Protein AF-A0AAD1RPD0-F1 (afdb_monomer)

Organism: Pelobates cultripes (NCBI:txid61616)

Structure (mmCIF, N/CA/C/O backbone):
data_AF-A0AAD1RPD0-F1
#
_entry.id   AF-A0AAD1RPD0-F1
#
loop_
_atom_site.group_PDB
_atom_site.id
_atom_site.type_symbol
_atom_site.label_atom_id
_atom_site.label_alt_id
_atom_site.label_comp_id
_atom_site.label_asym_id
_atom_site.label_entity_id
_atom_site.label_seq_id
_atom_site.pdbx_PDB_ins_code
_atom_site.Cartn_x
_atom_site.Cartn_y
_atom_site.Cartn_z
_atom_site.occupancy
_atom_site.B_iso_or_equiv
_atom_site.auth_seq_id
_atom_site.auth_comp_id
_atom_site.auth_asym_id
_atom_site.auth_atom_id
_atom_site.pdbx_PDB_model_num
ATOM 1 N N . MET A 1 1 ? 47.977 10.431 6.969 1.00 40.62 1 MET A N 1
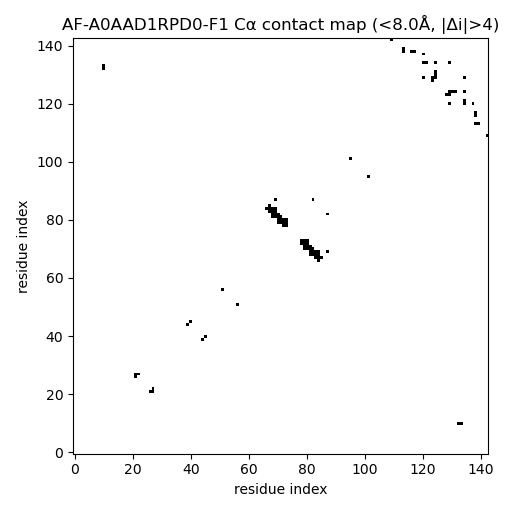ATOM 2 C CA . MET A 1 1 ? 47.494 11.052 5.718 1.00 40.62 1 MET A CA 1
ATOM 3 C C . MET A 1 1 ? 45.985 11.196 5.867 1.00 40.62 1 MET A C 1
ATOM 5 O O . MET A 1 1 ? 45.335 10.183 6.067 1.00 40.62 1 MET A O 1
ATOM 9 N N . LYS A 1 2 ? 45.452 12.419 5.983 1.00 37.94 2 LYS A N 1
ATOM 10 C CA . LYS A 1 2 ? 44.014 12.645 6.228 1.00 37.94 2 LYS A CA 1
ATOM 11 C C . LYS A 1 2 ? 43.266 12.516 4.901 1.00 37.94 2 LYS A C 1
ATOM 13 O O . LYS A 1 2 ? 43.645 13.190 3.947 1.00 37.94 2 LYS A O 1
ATOM 18 N N . GLU A 1 3 ? 42.246 11.665 4.847 1.00 37.06 3 GLU A N 1
ATOM 19 C CA . GLU A 1 3 ? 41.355 11.581 3.689 1.00 37.06 3 GLU A CA 1
ATOM 20 C C . GLU A 1 3 ? 40.609 12.907 3.470 1.00 37.06 3 GLU A C 1
ATOM 22 O O . GLU A 1 3 ? 40.166 13.531 4.443 1.00 37.06 3 GLU A O 1
ATOM 27 N N . PRO A 1 4 ? 40.439 13.361 2.218 1.00 45.31 4 PRO A N 1
ATOM 28 C CA . PRO A 1 4 ? 39.612 14.515 1.929 1.00 45.31 4 PRO A CA 1
ATOM 29 C C . PRO A 1 4 ? 38.137 14.092 1.922 1.00 45.31 4 PRO A C 1
ATOM 31 O O . PRO A 1 4 ? 37.659 13.450 0.993 1.00 45.31 4 PRO A O 1
ATOM 34 N N . THR A 1 5 ? 37.391 14.493 2.951 1.00 43.00 5 THR A N 1
ATOM 35 C CA . THR A 1 5 ? 35.925 14.392 2.990 1.00 43.00 5 THR A CA 1
ATOM 36 C C . THR A 1 5 ? 35.309 15.155 1.815 1.00 43.00 5 THR A C 1
ATOM 38 O O . THR A 1 5 ? 35.276 16.391 1.814 1.00 43.00 5 THR A O 1
ATOM 41 N N . SER A 1 6 ? 34.810 14.427 0.817 1.00 45.50 6 SER A N 1
ATOM 42 C CA . SER A 1 6 ? 34.033 14.979 -0.289 1.00 45.50 6 SER A CA 1
ATOM 43 C C . SER A 1 6 ? 32.682 15.473 0.243 1.00 45.50 6 SER A C 1
ATOM 45 O O . SER A 1 6 ? 31.891 14.743 0.839 1.00 45.50 6 SER A O 1
ATOM 47 N N . LYS A 1 7 ? 32.420 16.775 0.095 1.00 49.81 7 LYS A N 1
ATOM 48 C CA . LYS A 1 7 ? 31.145 17.376 0.504 1.00 49.81 7 LYS A CA 1
ATOM 49 C C . LYS A 1 7 ? 30.020 16.794 -0.355 1.00 49.81 7 LYS A C 1
ATOM 51 O O . LYS A 1 7 ? 30.005 16.993 -1.564 1.00 49.81 7 LYS A O 1
ATOM 56 N N . LEU A 1 8 ? 29.052 16.138 0.283 1.00 45.56 8 LEU A N 1
ATOM 57 C CA . LEU A 1 8 ? 27.799 15.677 -0.320 1.00 45.56 8 LEU A CA 1
ATOM 58 C C . LEU A 1 8 ? 27.054 16.852 -0.991 1.00 45.56 8 LEU A C 1
ATOM 60 O O . LEU A 1 8 ? 26.436 17.679 -0.320 1.00 45.56 8 LEU A O 1
ATOM 64 N N . ILE A 1 9 ? 27.106 16.947 -2.323 1.00 54.91 9 ILE A N 1
ATOM 65 C CA . ILE A 1 9 ? 26.321 17.925 -3.097 1.00 54.91 9 ILE A CA 1
ATOM 66 C C . ILE A 1 9 ? 24.931 17.329 -3.358 1.00 54.91 9 ILE A C 1
ATOM 68 O O . ILE A 1 9 ? 24.803 16.393 -4.134 1.00 54.91 9 ILE A O 1
ATOM 72 N N . SER A 1 10 ? 23.899 17.803 -2.661 1.00 60.53 10 SER A N 1
ATOM 73 C CA . SER A 1 10 ? 22.498 17.405 -2.899 1.00 60.53 10 SER A CA 1
ATOM 74 C C . SER A 1 10 ? 22.072 17.683 -4.356 1.00 60.53 10 SER A C 1
ATOM 76 O O . SER A 1 10 ? 22.433 18.751 -4.855 1.00 60.53 10 SER A O 1
ATOM 78 N N . PRO A 1 11 ? 21.291 16.796 -5.013 1.00 56.19 11 PRO A N 1
ATOM 79 C CA . PRO A 1 11 ? 20.731 17.039 -6.352 1.00 56.19 11 PRO A CA 1
ATOM 80 C C . PRO A 1 11 ? 19.626 18.111 -6.349 1.00 56.19 11 PRO A C 1
ATOM 82 O O . PRO A 1 11 ? 19.224 18.612 -7.393 1.00 56.19 11 PRO A O 1
ATOM 85 N N . PHE A 1 12 ? 19.142 18.502 -5.169 1.00 62.72 12 PHE A N 1
ATOM 86 C CA . PHE A 1 12 ? 18.146 19.555 -5.020 1.00 62.72 12 PHE A CA 1
ATOM 87 C C . PHE A 1 12 ? 18.803 20.923 -4.847 1.00 62.72 12 PHE A C 1
ATOM 89 O O . PHE A 1 12 ? 19.809 21.062 -4.142 1.00 62.72 12 PHE A O 1
ATOM 96 N N . TYR A 1 13 ? 18.170 21.955 -5.417 1.00 60.47 13 TYR A N 1
ATOM 97 C CA . TYR A 1 13 ? 18.554 23.348 -5.203 1.00 60.47 13 TYR A CA 1
ATOM 98 C C . TYR A 1 13 ? 18.723 23.604 -3.700 1.00 60.47 13 TYR A C 1
ATOM 100 O O . TYR A 1 13 ? 17.809 23.344 -2.909 1.00 60.47 13 TYR A O 1
ATOM 108 N N . LYS A 1 14 ? 19.898 24.094 -3.279 1.00 63.38 14 LYS A N 1
ATOM 109 C CA . LYS A 1 14 ? 20.116 24.452 -1.873 1.00 63.38 14 LYS A CA 1
ATOM 110 C C . LYS A 1 14 ? 19.073 25.500 -1.512 1.00 63.38 14 LYS A C 1
ATOM 112 O O . LYS A 1 14 ? 19.127 26.613 -2.037 1.00 63.38 14 LYS A O 1
ATOM 117 N N . LYS A 1 15 ? 18.132 25.147 -0.624 1.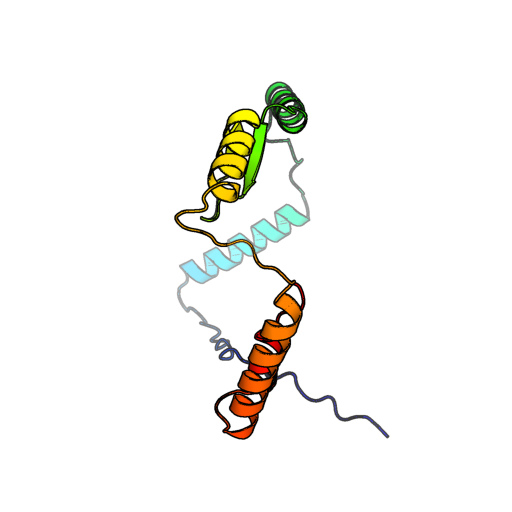00 59.69 15 LYS A N 1
ATOM 118 C CA . LYS A 1 15 ? 17.199 26.114 -0.038 1.00 59.69 15 LYS A CA 1
ATOM 119 C C . LYS A 1 15 ? 18.030 27.308 0.407 1.00 59.69 15 LYS A C 1
ATOM 121 O O . LYS A 1 15 ? 18.948 27.152 1.217 1.00 59.69 15 LYS A O 1
ATOM 126 N N . GLN A 1 16 ? 17.752 28.477 -0.161 1.00 60.75 16 GLN A N 1
ATOM 127 C CA . GLN A 1 16 ? 18.393 29.688 0.312 1.00 60.75 16 GLN A CA 1
ATOM 128 C C . GLN A 1 16 ? 18.034 29.815 1.789 1.00 60.75 16 GLN A C 1
ATOM 130 O O . GLN A 1 16 ? 16.860 29.944 2.133 1.00 60.75 16 GLN A O 1
ATOM 135 N N . LYS A 1 17 ? 19.039 29.763 2.669 1.00 57.12 17 LYS A N 1
ATOM 136 C CA . LYS A 1 17 ? 18.899 30.200 4.059 1.00 57.12 17 LYS A CA 1
ATOM 137 C C . LYS A 1 17 ? 18.785 31.721 4.042 1.00 57.12 17 LYS A C 1
ATOM 139 O O . LYS A 1 17 ? 19.683 32.425 4.490 1.00 57.12 17 LYS A O 1
ATOM 144 N N . LYS A 1 18 ? 17.718 32.241 3.441 1.00 53.72 18 LYS A N 1
ATOM 145 C CA . LYS A 1 18 ? 17.337 33.623 3.658 1.00 53.72 18 LYS A CA 1
ATOM 146 C C . LYS A 1 18 ? 16.827 33.622 5.088 1.00 53.72 18 LYS A C 1
ATOM 148 O O . LYS A 1 1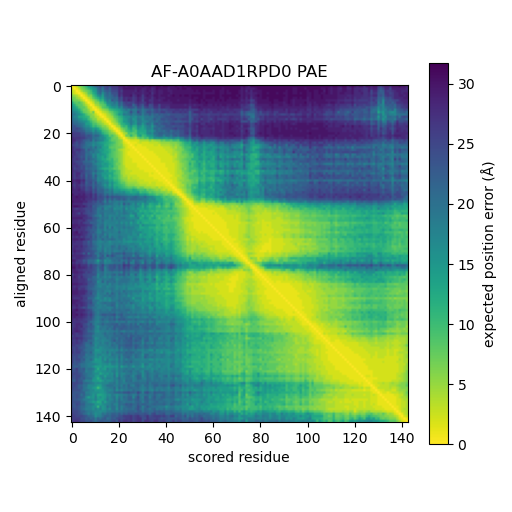8 ? 15.711 33.187 5.351 1.00 53.72 18 LYS A O 1
ATOM 153 N N . ASP A 1 19 ? 17.699 34.005 6.014 1.00 55.00 19 ASP A N 1
ATOM 154 C CA . ASP A 1 19 ? 17.262 34.499 7.308 1.00 55.00 19 ASP A CA 1
ATOM 155 C C . ASP A 1 19 ? 16.442 35.744 6.974 1.00 55.00 19 ASP A C 1
ATOM 157 O O . ASP A 1 19 ? 16.977 36.836 6.767 1.00 55.00 19 ASP A O 1
ATOM 161 N N . VAL A 1 20 ? 15.144 35.546 6.729 1.00 58.41 20 VAL A N 1
ATOM 162 C CA . VAL A 1 20 ? 14.211 36.650 6.590 1.00 58.41 20 VAL A CA 1
ATOM 163 C C . VAL A 1 20 ? 14.131 37.205 7.998 1.00 58.41 20 VAL A C 1
ATOM 165 O O . VAL A 1 20 ? 13.269 36.820 8.781 1.00 58.41 20 VAL A O 1
ATOM 168 N N . ARG A 1 21 ? 15.084 38.075 8.346 1.00 58.88 21 ARG A N 1
ATOM 169 C CA . ARG A 1 21 ? 14.998 38.939 9.515 1.00 58.88 21 ARG A CA 1
ATOM 170 C C . ARG A 1 21 ? 13.804 39.845 9.271 1.00 58.88 21 ARG A C 1
ATOM 172 O O . ARG A 1 21 ? 13.918 40.952 8.754 1.00 58.88 21 ARG A O 1
ATOM 179 N N . THR A 1 22 ? 12.623 39.318 9.554 1.00 60.38 22 THR A N 1
ATOM 180 C CA . THR A 1 22 ? 11.374 40.045 9.478 1.00 60.38 22 THR A CA 1
ATOM 181 C C . THR A 1 22 ? 11.433 41.099 10.570 1.00 60.38 22 THR A C 1
ATOM 183 O O . THR A 1 22 ? 11.301 40.788 11.752 1.00 60.38 22 THR A O 1
ATOM 186 N N . ASN A 1 23 ? 11.613 42.363 10.181 1.00 69.38 23 ASN A N 1
ATOM 187 C CA . ASN A 1 23 ? 11.458 43.510 11.082 1.00 69.38 23 ASN A CA 1
ATOM 188 C C . ASN A 1 23 ? 10.014 43.678 11.590 1.00 69.38 23 ASN A C 1
ATOM 190 O O . ASN A 1 23 ? 9.743 44.568 12.393 1.00 69.38 23 ASN A O 1
ATOM 194 N N . ASN A 1 24 ? 9.093 42.823 11.139 1.00 83.81 24 ASN A N 1
ATOM 195 C CA . ASN A 1 24 ? 7.720 42.782 11.594 1.00 83.81 24 ASN A CA 1
ATOM 196 C C . ASN A 1 24 ? 7.663 42.358 13.073 1.00 83.81 24 ASN A C 1
ATOM 198 O O . ASN A 1 24 ? 8.062 41.249 13.439 1.00 83.81 24 ASN A O 1
ATOM 202 N N . ALA A 1 25 ? 7.172 43.267 13.916 1.00 88.44 25 ALA A N 1
ATOM 203 C CA . ALA A 1 25 ? 7.049 43.052 15.352 1.00 88.44 25 ALA A CA 1
ATOM 204 C C . ALA A 1 25 ? 6.178 41.831 15.678 1.00 88.44 25 ALA A C 1
ATOM 206 O O . ALA A 1 25 ? 6.591 41.006 16.486 1.00 88.44 25 ALA A O 1
ATOM 207 N N . SER A 1 26 ? 5.051 41.657 14.984 1.00 88.81 26 SER A N 1
ATOM 208 C CA . SER A 1 26 ? 4.123 40.542 15.192 1.00 88.81 26 SER A CA 1
ATOM 209 C C . SER A 1 26 ? 4.777 39.184 14.929 1.00 88.81 26 SER A C 1
ATOM 211 O O . SER A 1 26 ? 4.567 38.248 15.695 1.00 88.81 26 SER A O 1
ATOM 213 N N . ILE A 1 27 ? 5.628 39.077 13.901 1.00 85.12 27 ILE A N 1
ATOM 214 C CA . ILE A 1 27 ? 6.356 37.831 13.600 1.00 85.12 27 ILE A CA 1
ATOM 215 C C . ILE A 1 27 ? 7.376 37.515 14.700 1.00 85.12 27 ILE A C 1
ATOM 217 O O . ILE A 1 27 ? 7.492 36.365 15.120 1.00 85.12 27 ILE A O 1
ATOM 221 N N . ARG A 1 28 ? 8.095 38.524 15.210 1.00 86.56 28 ARG A N 1
ATOM 222 C CA . ARG A 1 28 ? 9.038 38.328 16.325 1.00 86.56 28 ARG A CA 1
ATOM 223 C C . ARG A 1 28 ? 8.325 37.880 17.593 1.00 86.56 28 ARG A C 1
ATOM 225 O O . ARG A 1 28 ? 8.781 36.925 18.214 1.00 86.56 28 ARG A O 1
ATOM 232 N N . THR A 1 29 ? 7.214 38.532 17.933 1.00 93.00 29 THR A N 1
ATOM 233 C CA . THR A 1 29 ? 6.389 38.158 19.083 1.00 93.00 29 THR A CA 1
ATOM 234 C C . THR A 1 29 ? 5.893 36.726 18.938 1.00 93.00 29 THR A C 1
ATOM 236 O O . THR A 1 29 ? 6.131 35.930 19.834 1.00 93.00 29 THR A O 1
ATOM 239 N N . PHE A 1 30 ? 5.325 36.350 17.787 1.00 93.62 30 PHE A N 1
ATOM 24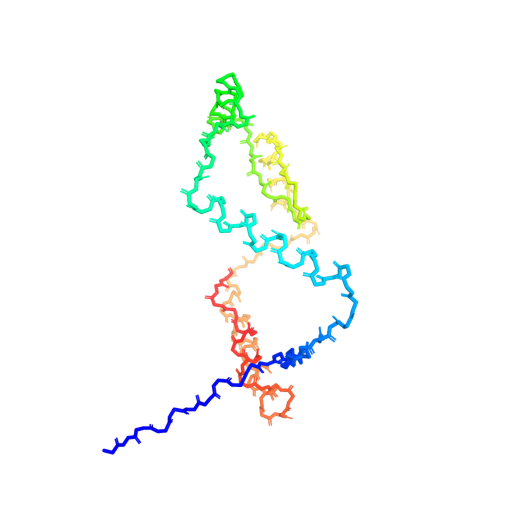0 C CA . PHE A 1 30 ? 4.871 34.978 17.547 1.00 93.62 30 PHE A CA 1
ATOM 241 C C . PHE A 1 30 ? 5.997 33.948 17.719 1.00 93.62 30 PHE A C 1
ATOM 243 O O . PHE A 1 30 ? 5.825 32.967 18.435 1.00 93.62 30 PHE A O 1
ATOM 250 N N . ILE A 1 31 ? 7.174 34.183 17.122 1.00 92.00 31 ILE A N 1
ATOM 251 C CA . ILE A 1 31 ? 8.331 33.282 17.264 1.00 92.00 31 ILE A CA 1
ATOM 252 C C . ILE A 1 31 ? 8.754 33.154 18.733 1.00 92.00 31 ILE A C 1
ATOM 254 O O . ILE A 1 31 ? 9.081 32.056 19.178 1.00 92.00 31 ILE A O 1
ATOM 258 N N . GLN A 1 32 ? 8.787 34.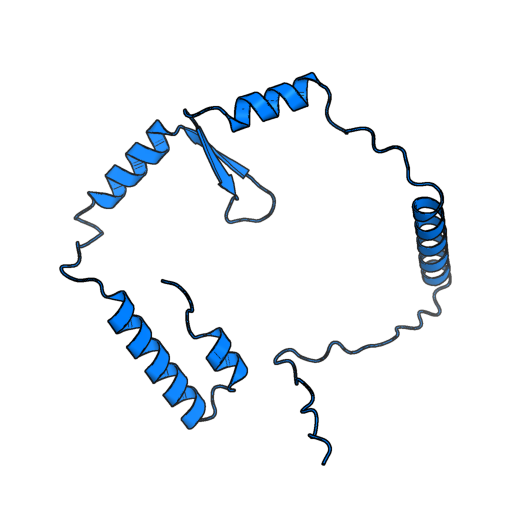262 19.476 1.00 92.50 32 GLN A N 1
ATOM 259 C CA . GLN A 1 32 ? 9.154 34.260 20.893 1.00 92.50 32 GLN A CA 1
ATOM 260 C C . GLN A 1 32 ? 8.125 33.511 21.741 1.00 92.50 32 GLN A C 1
ATOM 262 O O . GLN A 1 32 ? 8.524 32.686 22.558 1.00 92.50 32 GLN A O 1
ATOM 267 N N . THR A 1 33 ? 6.833 33.746 21.511 1.00 94.19 33 THR A N 1
ATOM 268 C CA . THR A 1 33 ? 5.743 33.057 22.208 1.00 94.19 33 THR A CA 1
ATOM 269 C C . THR A 1 33 ? 5.786 31.559 21.938 1.00 94.19 33 THR A C 1
ATOM 271 O O . THR A 1 33 ? 5.877 30.789 22.882 1.00 94.19 33 THR A O 1
ATOM 274 N N . VAL A 1 34 ? 5.865 31.131 20.671 1.00 94.62 34 VAL A N 1
ATOM 275 C CA . VAL A 1 34 ? 5.935 29.700 20.327 1.00 94.62 34 VAL A CA 1
ATOM 276 C C . VAL A 1 34 ? 7.147 29.026 20.966 1.00 94.62 34 VAL A C 1
ATOM 278 O O . VAL A 1 34 ? 7.016 27.911 21.464 1.00 94.62 34 VAL A O 1
ATOM 281 N N . LYS A 1 35 ? 8.319 29.682 20.981 1.00 93.94 35 LYS A N 1
ATOM 282 C CA . LYS A 1 35 ? 9.523 29.160 21.652 1.00 93.94 35 LYS A CA 1
ATOM 283 C C . LYS A 1 35 ? 9.324 29.009 23.158 1.00 93.94 35 LYS A C 1
ATOM 285 O O . LYS A 1 35 ? 9.660 27.964 23.703 1.00 93.94 35 LYS A O 1
ATOM 290 N N . ALA A 1 36 ? 8.770 30.029 23.811 1.00 93.38 36 ALA A N 1
ATOM 291 C CA . ALA A 1 36 ? 8.481 29.983 25.240 1.00 93.38 36 ALA A CA 1
ATOM 292 C C . ALA A 1 36 ? 7.477 28.865 25.570 1.00 93.38 36 ALA A C 1
ATOM 294 O O . ALA A 1 36 ? 7.721 28.082 26.487 1.00 93.38 36 ALA A O 1
ATOM 295 N N . ASP A 1 37 ? 6.417 28.731 24.770 1.00 91.25 37 ASP A N 1
ATOM 296 C CA . ASP A 1 37 ? 5.409 27.681 24.918 1.00 91.25 37 ASP A CA 1
ATOM 297 C C . ASP A 1 37 ? 6.032 26.290 24.743 1.00 91.25 37 ASP A C 1
ATOM 299 O O . ASP A 1 37 ? 5.799 25.399 25.558 1.00 91.25 37 ASP A O 1
ATOM 303 N N . THR A 1 38 ? 6.890 26.096 23.731 1.00 89.62 38 THR A N 1
ATOM 304 C CA . THR A 1 38 ? 7.577 24.805 23.538 1.00 89.62 38 THR A CA 1
ATOM 305 C C . THR A 1 38 ? 8.513 24.478 24.695 1.00 89.62 38 THR A C 1
ATOM 307 O O . THR A 1 38 ? 8.501 23.351 25.186 1.00 89.62 38 THR A O 1
ATOM 310 N N . GLU A 1 39 ? 9.302 25.442 25.173 1.00 93.12 39 GLU A N 1
ATOM 311 C CA . GLU A 1 39 ? 10.166 25.252 26.344 1.00 93.12 39 GLU A CA 1
ATOM 312 C C . GLU A 1 39 ? 9.356 24.905 27.600 1.00 93.12 39 GLU A C 1
ATOM 314 O O . GLU A 1 39 ? 9.780 24.068 28.401 1.00 93.12 39 GLU A O 1
ATOM 319 N N . GLN A 1 40 ? 8.183 25.516 27.769 1.00 90.25 40 GLN A N 1
ATOM 320 C CA . GLN A 1 40 ? 7.279 25.229 28.875 1.00 90.25 40 GLN A CA 1
ATOM 321 C C . GLN A 1 40 ? 6.653 23.834 28.757 1.00 90.25 40 GLN A C 1
ATOM 323 O O . GLN A 1 40 ? 6.610 23.124 29.759 1.00 90.25 40 GLN A O 1
ATOM 328 N N . MET A 1 41 ? 6.235 23.411 27.560 1.00 84.69 41 MET A N 1
ATOM 329 C CA . MET A 1 41 ? 5.710 22.061 27.309 1.00 84.69 41 MET A CA 1
ATOM 330 C C . MET A 1 41 ? 6.762 20.971 27.531 1.00 84.69 41 MET A C 1
ATOM 332 O O . MET A 1 41 ? 6.429 19.884 27.986 1.00 84.69 41 MET A O 1
ATOM 336 N N . VAL A 1 42 ? 8.037 21.243 27.238 1.00 86.62 42 VAL A N 1
ATOM 337 C CA . VAL A 1 42 ? 9.130 20.298 27.520 1.00 86.62 42 VAL A CA 1
ATOM 338 C C . VAL A 1 42 ? 9.393 20.190 29.025 1.00 86.62 42 VAL A C 1
ATOM 340 O O . VAL A 1 42 ? 9.640 19.096 29.525 1.00 86.62 42 VAL A O 1
ATOM 343 N N . LYS A 1 43 ? 9.335 21.311 29.757 1.00 89.19 43 LYS A N 1
ATOM 344 C CA . LYS A 1 43 ? 9.535 21.338 31.218 1.00 89.19 43 LYS A CA 1
ATOM 345 C C . LYS A 1 43 ? 8.367 20.714 31.979 1.00 89.19 43 LYS A C 1
ATOM 347 O O . LYS A 1 43 ? 8.589 20.022 32.966 1.00 89.19 43 LYS A O 1
ATOM 352 N N . ASN A 1 44 ? 7.148 20.959 31.509 1.00 84.12 44 ASN A N 1
ATOM 353 C CA . ASN A 1 44 ? 5.905 20.462 32.082 1.00 84.12 44 ASN A CA 1
ATOM 354 C C . ASN A 1 44 ? 5.144 19.701 30.993 1.00 84.12 44 ASN A C 1
ATOM 356 O O . ASN A 1 44 ? 4.218 20.265 30.398 1.00 84.12 44 ASN A O 1
ATOM 360 N N . PRO A 1 45 ? 5.542 18.452 30.692 1.00 77.88 45 PRO A N 1
ATOM 361 C CA . PRO A 1 45 ? 4.832 17.663 29.704 1.00 77.88 45 PRO A CA 1
ATOM 362 C C . PRO A 1 45 ? 3.369 17.547 30.144 1.00 77.88 45 PRO A C 1
ATOM 364 O O . PRO A 1 45 ? 3.113 17.145 31.285 1.00 77.88 45 PRO A O 1
ATOM 367 N N . PRO A 1 46 ? 2.398 17.914 29.287 1.00 71.50 46 PRO A N 1
ATOM 368 C CA . PRO A 1 46 ? 1.007 17.648 29.597 1.00 71.50 46 PRO A CA 1
ATOM 369 C C . PRO A 1 46 ? 0.859 16.146 29.833 1.00 71.50 46 PRO A C 1
ATOM 371 O O . PRO A 1 46 ? 1.449 15.329 29.119 1.00 71.50 46 PRO A O 1
ATOM 374 N N . THR A 1 47 ? 0.083 15.771 30.845 1.00 72.50 47 THR A N 1
ATOM 375 C CA . THR A 1 47 ? -0.310 14.378 31.022 1.00 72.50 47 THR A CA 1
ATOM 376 C C . THR A 1 47 ? -1.053 13.955 29.763 1.00 72.50 47 THR A C 1
ATOM 378 O O . THR A 1 47 ? -2.115 14.488 29.446 1.00 72.50 47 THR A O 1
ATOM 381 N N . TYR A 1 48 ? -0.451 13.043 28.997 1.00 68.06 48 TYR A N 1
ATOM 382 C CA . TYR A 1 48 ? -1.057 12.518 27.784 1.00 68.06 48 TYR A CA 1
ATOM 383 C C . TYR A 1 48 ? -2.292 11.715 28.187 1.00 68.06 48 TYR A C 1
ATOM 385 O O . TYR A 1 48 ? -2.196 10.559 28.598 1.00 68.06 48 TYR A O 1
ATOM 393 N N . GLN A 1 49 ? -3.455 12.352 28.127 1.00 70.69 49 GLN A N 1
ATOM 394 C CA . GLN A 1 49 ? -4.713 11.632 28.139 1.00 70.69 49 GLN A CA 1
ATOM 395 C C . GLN A 1 49 ? -4.982 11.196 26.708 1.00 70.69 49 GLN A C 1
ATOM 397 O O . GLN A 1 49 ? -4.907 12.007 25.783 1.00 70.69 49 GLN A O 1
ATOM 402 N N . SER A 1 50 ? -5.244 9.902 26.527 1.00 79.31 50 SER A N 1
ATOM 403 C CA . SER A 1 50 ? -5.701 9.407 25.236 1.00 79.31 50 SER A CA 1
ATOM 404 C C . SER A 1 50 ? -6.940 10.202 24.836 1.00 79.31 50 SER A C 1
ATOM 406 O O . SER A 1 50 ? -7.866 10.364 25.628 1.00 79.31 50 SER A O 1
ATOM 408 N N . ASN A 1 51 ? -6.958 10.698 23.604 1.00 87.19 51 ASN A N 1
ATOM 409 C CA . ASN A 1 51 ? -8.140 11.312 23.009 1.00 87.19 51 ASN A CA 1
ATOM 410 C C . ASN A 1 51 ? -9.210 10.270 22.639 1.00 87.19 51 ASN A C 1
ATOM 412 O O . ASN A 1 51 ? -10.218 10.635 22.044 1.00 87.19 51 ASN A O 1
ATOM 416 N N . LEU A 1 52 ? -8.967 8.994 22.954 1.00 91.38 52 LEU A N 1
ATOM 417 C CA . LEU A 1 52 ? -9.872 7.885 22.730 1.00 91.38 52 LEU A CA 1
ATOM 418 C C . LEU A 1 52 ? -10.447 7.415 24.061 1.00 91.38 52 LEU A C 1
ATOM 420 O O . LEU A 1 52 ? -9.737 7.164 25.038 1.00 91.38 52 LEU A O 1
ATOM 424 N N . THR A 1 53 ? -11.755 7.241 24.072 1.00 93.56 53 THR A N 1
ATOM 425 C CA . THR A 1 53 ? -12.466 6.560 25.143 1.00 93.56 53 THR A CA 1
ATOM 426 C C . THR A 1 53 ? -12.093 5.070 25.173 1.00 93.56 53 THR A C 1
ATOM 428 O O . THR A 1 53 ? -11.707 4.496 24.150 1.00 93.56 53 THR A O 1
ATOM 431 N N . PRO A 1 54 ? -12.269 4.376 26.313 1.00 93.06 54 PRO A N 1
ATOM 432 C CA . PRO A 1 54 ? -12.064 2.927 26.377 1.00 93.06 54 PRO A CA 1
ATOM 433 C C . PRO A 1 54 ? -12.900 2.144 25.351 1.00 93.06 54 PRO A C 1
ATOM 435 O O . PRO A 1 54 ? -12.455 1.115 24.847 1.00 93.06 54 PRO A O 1
ATOM 438 N N . GLY A 1 55 ? -14.097 2.643 25.018 1.00 96.81 55 GLY A N 1
ATOM 439 C CA . GLY A 1 55 ? -14.957 2.062 23.987 1.00 96.81 55 GLY A CA 1
ATOM 440 C C . GLY A 1 55 ? -14.365 2.190 22.584 1.00 96.81 55 GLY A C 1
ATOM 441 O O . GLY A 1 55 ? -14.378 1.217 21.839 1.00 96.81 55 GLY A O 1
ATOM 442 N N . GLU A 1 56 ? -13.788 3.343 22.243 1.00 95.75 56 GLU A N 1
ATOM 443 C CA . GLU A 1 56 ? -13.110 3.553 20.955 1.00 95.75 56 GLU A CA 1
ATOM 444 C C . GLU A 1 56 ? -11.827 2.728 20.844 1.00 95.75 56 GLU A C 1
ATOM 446 O O . GLU A 1 56 ? -11.579 2.131 19.802 1.00 95.75 56 GLU A O 1
ATOM 451 N N . ILE A 1 57 ? -11.044 2.622 21.923 1.00 94.44 57 ILE A N 1
ATOM 452 C CA . ILE A 1 57 ? -9.861 1.748 21.959 1.00 94.44 57 ILE A CA 1
ATOM 453 C C . ILE A 1 57 ? -10.273 0.297 21.702 1.00 94.44 57 ILE A C 1
ATOM 455 O O . ILE A 1 57 ? -9.657 -0.384 20.883 1.00 94.44 57 ILE A O 1
ATOM 459 N N . LYS A 1 58 ? -11.337 -0.169 22.369 1.00 96.69 58 LYS A N 1
ATOM 460 C CA . LYS A 1 58 ? -11.879 -1.510 22.144 1.00 96.69 58 LYS A CA 1
ATOM 461 C C . LYS A 1 58 ? -12.380 -1.677 20.709 1.00 96.69 58 LYS A C 1
ATOM 463 O O . LYS A 1 58 ? -12.053 -2.669 20.079 1.00 96.69 58 LYS A O 1
ATOM 468 N N . ALA A 1 59 ? -13.114 -0.705 20.173 1.00 95.88 59 ALA A N 1
ATOM 469 C CA . ALA A 1 59 ? -13.612 -0.761 18.803 1.00 95.88 59 ALA A CA 1
ATOM 470 C C . ALA A 1 59 ? -12.471 -0.820 17.775 1.00 95.88 59 ALA A C 1
ATOM 472 O O . ALA A 1 59 ? -12.553 -1.594 16.830 1.00 95.88 59 ALA A O 1
ATOM 473 N N . LEU A 1 60 ? -11.392 -0.054 17.970 1.00 94.31 60 LEU A N 1
ATOM 474 C CA . LEU A 1 60 ? -10.201 -0.117 17.117 1.00 94.31 60 LEU A CA 1
ATOM 475 C C . LEU A 1 60 ? -9.484 -1.460 17.234 1.00 94.31 60 LEU A C 1
ATOM 477 O O . LEU A 1 60 ? -9.036 -1.993 16.223 1.00 94.31 60 LEU A O 1
ATOM 481 N N . HIS A 1 61 ? -9.389 -2.004 18.448 1.00 95.31 61 HIS A N 1
ATOM 482 C CA . HIS A 1 61 ? -8.847 -3.338 18.670 1.00 95.31 61 HIS A CA 1
ATOM 483 C C . HIS A 1 61 ? -9.689 -4.400 17.954 1.00 95.31 61 HIS A C 1
ATOM 485 O O . HIS A 1 61 ? -9.146 -5.240 17.247 1.00 95.31 61 HIS A O 1
ATOM 491 N N . ASP A 1 62 ? -11.011 -4.363 18.091 1.00 96.31 62 ASP A N 1
ATOM 492 C CA . ASP A 1 62 ? -11.901 -5.326 17.443 1.00 96.31 62 ASP A CA 1
ATOM 493 C C . ASP A 1 62 ? -11.827 -5.183 15.911 1.00 96.31 62 ASP A C 1
ATOM 495 O O . ASP A 1 62 ? -11.690 -6.180 15.205 1.00 96.31 62 ASP A O 1
ATOM 499 N N . LEU A 1 63 ? -11.788 -3.945 15.402 1.00 94.31 63 LEU A N 1
ATOM 500 C CA . LEU A 1 63 ? -11.616 -3.642 13.979 1.00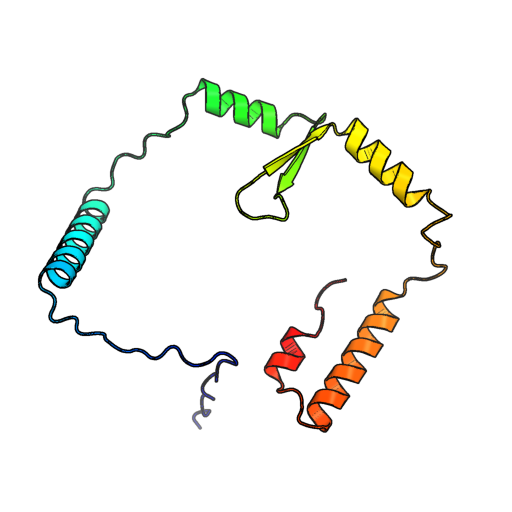 94.31 63 LEU A CA 1
ATOM 501 C C . LEU A 1 63 ? -10.274 -4.147 13.430 1.00 94.31 63 LEU A C 1
ATOM 503 O O . LEU A 1 63 ? -10.229 -4.670 12.322 1.00 94.31 63 LEU A O 1
ATOM 507 N N . SER A 1 64 ? -9.176 -4.021 14.184 1.00 92.06 64 SER A N 1
ATOM 508 C CA . SER A 1 64 ? -7.856 -4.480 13.728 1.00 92.06 64 SER A CA 1
ATOM 509 C C . SER A 1 64 ? -7.726 -6.004 13.677 1.00 92.06 64 SER A C 1
ATOM 511 O O . SER A 1 64 ? -6.809 -6.508 13.034 1.00 92.06 64 SER A O 1
ATOM 513 N N . HIS A 1 65 ? -8.602 -6.729 14.378 1.00 94.62 65 HIS A N 1
ATOM 514 C CA . HIS A 1 65 ? -8.615 -8.192 14.428 1.00 94.62 65 HIS A CA 1
ATOM 515 C C . HIS A 1 65 ? -9.720 -8.821 13.563 1.00 94.62 65 HIS A C 1
ATOM 517 O O . HIS A 1 65 ? -9.816 -10.049 13.508 1.00 94.62 65 HIS A O 1
ATOM 523 N N . ASP A 1 66 ? -10.544 -8.021 12.880 1.00 96.44 66 ASP A N 1
ATOM 524 C CA . ASP A 1 66 ? -11.579 -8.538 11.988 1.00 96.44 66 ASP A CA 1
ATOM 525 C C . ASP A 1 66 ? -10.968 -9.056 10.676 1.00 96.44 66 ASP A C 1
ATOM 527 O O . ASP A 1 66 ? -10.483 -8.303 9.833 1.00 96.44 66 ASP A O 1
ATOM 531 N N . ILE A 1 67 ? -11.022 -10.375 10.494 1.00 95.44 67 ILE A N 1
ATOM 532 C CA . ILE A 1 67 ? -10.504 -11.071 9.308 1.00 95.44 67 ILE A CA 1
ATOM 533 C C . ILE A 1 67 ? -11.410 -10.936 8.075 1.00 95.44 67 ILE A C 1
ATOM 535 O O . ILE A 1 67 ? -11.023 -11.347 6.982 1.00 95.44 67 ILE A O 1
ATOM 539 N N . ASN A 1 68 ? -12.625 -10.403 8.235 1.00 97.56 68 ASN A N 1
ATOM 540 C CA . ASN A 1 68 ? -13.588 -10.240 7.146 1.00 97.56 68 ASN A CA 1
ATOM 541 C C . ASN A 1 68 ? -13.395 -8.933 6.378 1.00 97.56 68 ASN A C 1
ATOM 543 O O . ASN A 1 68 ? -14.074 -8.713 5.373 1.00 97.56 68 ASN A O 1
ATOM 547 N N . ILE A 1 69 ? -12.485 -8.072 6.827 1.00 96.00 69 ILE A N 1
ATOM 548 C CA . ILE A 1 69 ? -12.169 -6.803 6.184 1.00 96.00 69 ILE A CA 1
ATOM 549 C C . ILE A 1 69 ? -10.691 -6.728 5.821 1.00 96.00 69 ILE A C 1
ATOM 551 O O . ILE A 1 69 ? -9.836 -7.412 6.378 1.00 96.00 69 ILE A O 1
ATOM 555 N N . VAL A 1 70 ? -10.393 -5.862 4.865 1.00 93.69 70 VAL A N 1
ATOM 556 C CA . VAL A 1 70 ? -9.039 -5.514 4.459 1.00 93.69 70 VAL A CA 1
ATOM 557 C C . VAL A 1 70 ? -8.891 -4.008 4.596 1.00 93.69 70 VAL A C 1
ATOM 559 O O . VAL A 1 70 ? -9.733 -3.245 4.114 1.00 93.69 70 VAL A O 1
ATOM 562 N N . ILE A 1 71 ? -7.828 -3.590 5.280 1.00 92.19 71 ILE A N 1
ATOM 563 C CA . ILE A 1 71 ? -7.535 -2.187 5.566 1.00 92.19 71 ILE A CA 1
ATOM 564 C C . ILE A 1 71 ? -6.275 -1.789 4.797 1.00 92.19 71 ILE A C 1
ATOM 566 O O . ILE A 1 71 ? -5.207 -2.367 5.000 1.00 92.19 71 ILE A O 1
ATOM 570 N N . HIS A 1 72 ? -6.393 -0.783 3.932 1.00 88.88 72 HIS A N 1
ATOM 571 C CA . HIS A 1 72 ? -5.284 -0.252 3.141 1.00 88.88 72 HIS A CA 1
ATOM 572 C C . HIS A 1 72 ? -5.180 1.265 3.285 1.00 88.88 72 HIS A C 1
ATOM 574 O O . HIS A 1 72 ? -6.188 1.973 3.341 1.00 88.88 72 HIS A O 1
ATOM 580 N N . SER A 1 73 ? -3.952 1.782 3.295 1.00 88.81 73 SER A N 1
ATOM 581 C CA . SER A 1 73 ? -3.716 3.215 3.122 1.00 88.81 73 SER A CA 1
ATOM 582 C C . SER A 1 73 ? -4.233 3.640 1.751 1.00 88.81 73 SER A C 1
ATOM 584 O O . SER A 1 73 ? -3.901 3.009 0.747 1.00 88.81 73 SER A O 1
ATOM 586 N N . ALA A 1 74 ? -5.039 4.698 1.689 1.00 86.88 74 ALA A N 1
ATOM 587 C CA . ALA A 1 74 ? -5.466 5.228 0.405 1.00 86.88 74 ALA A CA 1
ATOM 588 C C . ALA A 1 74 ? -4.270 5.856 -0.325 1.00 86.88 74 ALA A C 1
ATOM 590 O O . ALA A 1 74 ? -3.429 6.517 0.282 1.00 86.88 74 ALA A O 1
ATOM 591 N N . ASP A 1 75 ? -4.237 5.686 -1.645 1.00 81.75 75 ASP A N 1
ATOM 592 C CA . ASP A 1 75 ? -3.232 6.280 -2.538 1.00 81.75 75 ASP A CA 1
ATOM 593 C C . ASP A 1 75 ? -3.161 7.817 -2.400 1.00 81.75 75 ASP A C 1
ATOM 595 O O . ASP A 1 75 ? -2.097 8.431 -2.464 1.00 81.75 75 ASP A O 1
ATOM 599 N N . LYS A 1 76 ? -4.306 8.449 -2.111 1.00 83.19 76 LYS A N 1
ATOM 600 C CA . LYS A 1 76 ? -4.398 9.881 -1.813 1.00 83.19 76 LYS A CA 1
ATOM 601 C C . LYS A 1 76 ? -4.275 10.106 -0.308 1.00 83.19 76 LYS A C 1
ATOM 603 O O . LYS A 1 76 ? -5.034 9.545 0.481 1.00 83.19 76 LYS A O 1
ATOM 608 N N . GLY A 1 77 ? -3.318 10.951 0.073 1.00 79.25 77 GLY A N 1
ATOM 609 C CA . GLY A 1 77 ? -2.907 11.137 1.463 1.00 79.25 77 GLY A CA 1
ATOM 610 C C . GLY A 1 77 ? -4.049 11.457 2.433 1.00 79.25 77 GLY A C 1
ATOM 611 O O . GLY A 1 77 ? -4.941 12.250 2.137 1.00 79.25 77 GLY A O 1
ATOM 612 N N . GLY A 1 78 ? -3.966 10.855 3.623 1.00 77.56 78 GLY A N 1
ATOM 613 C CA . GLY A 1 78 ? -4.803 11.165 4.786 1.00 77.56 78 GLY A CA 1
ATOM 614 C C . GLY A 1 78 ? -6.044 10.293 4.972 1.00 77.56 78 GLY A C 1
ATOM 615 O O . GLY A 1 78 ? -6.763 10.500 5.944 1.00 77.56 78 GLY A O 1
ATOM 616 N N . THR A 1 79 ? -6.301 9.327 4.086 1.00 85.56 79 THR A N 1
ATOM 617 C CA . THR A 1 79 ? -7.495 8.469 4.173 1.00 85.56 79 THR A CA 1
ATOM 618 C C . THR A 1 79 ? -7.112 6.991 4.256 1.00 85.56 79 THR A C 1
ATOM 620 O O . THR A 1 79 ? -6.105 6.567 3.690 1.00 85.56 79 THR A O 1
ATOM 623 N N . THR A 1 80 ? -7.938 6.203 4.941 1.00 89.25 80 THR A N 1
ATOM 624 C CA . THR A 1 80 ? -7.832 4.741 5.015 1.00 89.25 80 THR A CA 1
ATOM 625 C C . THR A 1 80 ? -9.023 4.124 4.294 1.00 89.25 80 THR A C 1
ATOM 627 O O . THR A 1 80 ? -10.159 4.554 4.491 1.00 89.25 80 THR A O 1
ATOM 630 N N . MET A 1 81 ? -8.771 3.122 3.458 1.00 89.06 81 MET A N 1
ATOM 631 C CA . MET A 1 81 ? -9.804 2.330 2.805 1.00 89.06 81 MET A CA 1
ATOM 632 C C . MET A 1 81 ? -10.087 1.080 3.638 1.00 89.06 81 MET A C 1
ATOM 634 O O . MET A 1 81 ? -9.156 0.383 4.039 1.00 89.06 81 MET A O 1
ATOM 638 N N . ILE A 1 82 ? -11.369 0.789 3.858 1.00 92.25 82 ILE A N 1
ATOM 639 C CA . ILE A 1 82 ? -11.840 -0.469 4.438 1.00 92.25 82 ILE A CA 1
ATOM 640 C C . ILE A 1 82 ? -12.702 -1.153 3.384 1.00 92.25 82 ILE A C 1
ATOM 642 O O . ILE A 1 82 ? -13.643 -0.552 2.866 1.00 92.25 82 ILE A O 1
ATOM 646 N N . GLN A 1 83 ? -12.374 -2.397 3.059 1.00 92.75 83 GLN A N 1
ATOM 647 C CA . GLN A 1 83 ? -13.103 -3.200 2.084 1.00 92.75 83 GLN A CA 1
ATOM 648 C C . GLN A 1 83 ? -13.453 -4.561 2.681 1.00 92.75 83 GLN A C 1
ATOM 650 O O . GLN A 1 83 ? -12.683 -5.102 3.468 1.00 92.75 83 GLN A O 1
ATOM 655 N N . SER A 1 84 ? -14.586 -5.142 2.282 1.00 96.38 84 SER A N 1
ATOM 656 C CA . SER A 1 84 ? -14.872 -6.552 2.560 1.00 96.38 84 SER A CA 1
ATOM 657 C C . SER A 1 84 ? -13.794 -7.437 1.937 1.00 96.38 84 SER A C 1
ATOM 659 O O . SER A 1 84 ? -13.479 -7.308 0.751 1.00 96.38 84 SER A O 1
ATOM 661 N N . TYR A 1 85 ? -13.262 -8.376 2.717 1.00 96.31 85 TYR A N 1
ATOM 662 C CA . TYR A 1 85 ? -12.298 -9.362 2.242 1.00 96.31 85 TYR A CA 1
ATOM 663 C C . TYR A 1 85 ? -12.847 -10.163 1.061 1.00 96.31 85 TYR A C 1
ATOM 665 O O . TYR A 1 85 ? -12.125 -10.434 0.100 1.00 96.31 85 TYR A O 1
ATOM 673 N N . GLN A 1 86 ? -14.138 -10.502 1.097 1.00 97.69 86 GLN A N 1
ATOM 674 C CA . GLN A 1 86 ? -14.760 -11.285 0.037 1.00 97.69 86 GLN A CA 1
ATOM 675 C C . GLN A 1 86 ? -14.794 -10.515 -1.286 1.00 97.69 86 GLN A C 1
ATOM 677 O O . GLN A 1 86 ? -14.424 -11.068 -2.322 1.00 97.69 86 GLN A O 1
ATOM 682 N N . ASP A 1 87 ? -15.179 -9.239 -1.256 1.00 96.25 87 ASP A N 1
ATOM 683 C CA . ASP A 1 87 ? -15.222 -8.399 -2.457 1.00 96.25 87 ASP A CA 1
ATOM 684 C C . ASP A 1 87 ? -13.818 -8.131 -2.993 1.00 96.25 87 ASP A C 1
ATOM 686 O O . ASP A 1 87 ? -13.587 -8.225 -4.197 1.00 96.25 87 ASP A O 1
ATOM 690 N N . TYR A 1 88 ? -12.864 -7.866 -2.096 1.00 95.19 88 TYR A N 1
ATOM 691 C CA . TYR A 1 88 ? -11.454 -7.705 -2.443 1.00 95.19 88 TYR A CA 1
ATOM 692 C C . TYR A 1 88 ? -10.912 -8.945 -3.165 1.00 95.19 88 TYR A C 1
ATOM 694 O O . TYR A 1 88 ? -10.347 -8.851 -4.256 1.00 95.19 88 TYR A O 1
ATOM 702 N N . ARG A 1 89 ? -11.160 -10.134 -2.605 1.00 96.31 89 ARG A N 1
ATOM 703 C CA . ARG A 1 89 ? -10.763 -11.411 -3.204 1.00 96.31 89 ARG A CA 1
ATOM 704 C C . ARG A 1 89 ? -11.434 -11.643 -4.556 1.00 96.31 89 ARG A C 1
ATOM 706 O O . ARG A 1 89 ? -10.773 -12.082 -5.497 1.00 96.31 89 ARG A O 1
ATOM 713 N N . ASN A 1 90 ? -12.735 -11.386 -4.653 1.00 96.81 90 ASN A N 1
ATOM 714 C CA . ASN A 1 90 ? -13.487 -11.572 -5.889 1.00 96.81 90 ASN A CA 1
ATOM 715 C C . ASN A 1 90 ? -12.959 -10.666 -7.002 1.00 96.81 90 ASN A C 1
ATOM 717 O O . ASN A 1 90 ? -12.780 -11.134 -8.125 1.00 96.81 90 ASN A O 1
ATOM 721 N N . GLU A 1 91 ? -12.656 -9.406 -6.690 1.00 94.88 91 GLU A N 1
ATOM 722 C CA . GLU A 1 91 ? -12.120 -8.460 -7.665 1.00 94.88 91 GLU A CA 1
ATOM 723 C C . GLU A 1 91 ? -10.718 -8.862 -8.140 1.00 94.88 91 GLU A C 1
ATOM 725 O O . GLU A 1 91 ? -10.459 -8.851 -9.343 1.00 94.88 91 GLU A O 1
ATOM 730 N N . ILE A 1 92 ? -9.845 -9.326 -7.236 1.00 94.31 92 ILE A N 1
ATOM 731 C CA . ILE A 1 92 ? -8.533 -9.880 -7.616 1.00 94.31 92 ILE A CA 1
ATOM 732 C C . ILE A 1 92 ? -8.698 -11.033 -8.605 1.00 94.31 92 ILE A C 1
ATOM 734 O O . ILE A 1 92 ? -8.051 -11.060 -9.650 1.00 94.31 92 ILE A O 1
ATOM 738 N N . LEU A 1 93 ? -9.570 -11.994 -8.295 1.00 95.88 93 LEU A N 1
ATOM 739 C CA . LEU A 1 93 ? -9.791 -13.143 -9.170 1.00 95.88 93 LEU A CA 1
ATOM 740 C C . LEU A 1 93 ? -10.413 -12.727 -10.504 1.00 95.88 93 LEU A C 1
ATOM 742 O O . LEU A 1 93 ? -10.055 -13.291 -11.536 1.00 95.88 93 LEU A O 1
ATOM 746 N N . ARG A 1 94 ? -11.311 -11.736 -10.507 1.00 95.81 94 ARG A N 1
ATOM 747 C CA . ARG A 1 94 ? -11.894 -11.184 -11.733 1.00 95.81 94 ARG A CA 1
ATOM 748 C C . ARG A 1 94 ? -10.810 -10.597 -12.639 1.00 95.81 94 ARG A C 1
ATOM 750 O O . ARG A 1 94 ? -10.815 -10.887 -13.829 1.00 95.81 94 ARG A O 1
ATOM 757 N N . GLN A 1 95 ? -9.878 -9.820 -12.084 1.00 94.19 95 GLN A N 1
ATOM 758 C CA . GLN A 1 95 ? -8.781 -9.210 -12.842 1.00 94.19 95 GLN A CA 1
ATOM 759 C C . GLN A 1 95 ? -7.746 -10.240 -13.312 1.00 94.19 95 GLN A C 1
ATOM 761 O O . GLN A 1 95 ? -7.337 -10.215 -14.468 1.00 94.19 95 GLN A O 1
ATOM 766 N N . LEU A 1 96 ? -7.342 -11.182 -12.452 1.00 91.12 96 LEU A N 1
ATOM 767 C CA . LEU A 1 96 ? -6.347 -12.204 -12.806 1.00 91.12 96 LEU A CA 1
ATOM 768 C C . LEU A 1 96 ? -6.833 -13.173 -13.892 1.00 91.12 96 LEU A C 1
ATOM 770 O O . LEU A 1 96 ? -6.019 -13.693 -14.655 1.00 91.12 96 LEU A O 1
ATOM 774 N N . ASN A 1 97 ? -8.143 -13.418 -13.959 1.00 93.38 97 ASN A N 1
ATOM 775 C CA . ASN A 1 97 ? -8.759 -14.263 -14.982 1.00 93.38 97 ASN A CA 1
ATOM 776 C C . ASN A 1 97 ? -9.181 -13.480 -16.239 1.00 93.38 97 ASN A C 1
ATOM 778 O O . ASN A 1 97 ? -9.748 -14.067 -17.162 1.00 93.38 97 ASN A O 1
ATOM 782 N N . ASP A 1 98 ? -8.927 -12.170 -16.301 1.00 94.56 98 ASP A N 1
ATOM 783 C CA . ASP A 1 98 ? -9.222 -11.369 -17.486 1.00 94.56 98 ASP A CA 1
ATOM 784 C C . ASP A 1 98 ? -8.173 -11.607 -18.583 1.00 94.56 98 ASP A C 1
ATOM 786 O O . ASP A 1 98 ? -7.148 -10.929 -18.677 1.00 94.56 98 ASP A O 1
ATOM 790 N N . HIS A 1 99 ? -8.473 -12.572 -19.451 1.00 92.44 99 HIS A N 1
ATOM 791 C CA . HIS A 1 99 ? -7.684 -12.890 -20.642 1.00 92.44 99 HIS A CA 1
ATOM 792 C C . HIS A 1 99 ? -7.982 -11.985 -21.846 1.00 92.44 99 HIS A C 1
ATOM 794 O O . HIS A 1 99 ? -7.374 -12.159 -22.902 1.00 92.44 99 HIS A O 1
ATOM 800 N N . THR A 1 100 ? -8.927 -11.047 -21.717 1.00 94.81 100 THR A N 1
ATOM 801 C CA . THR A 1 100 ? -9.238 -10.073 -22.772 1.00 94.81 100 THR A CA 1
ATOM 802 C C . THR A 1 100 ? -8.322 -8.856 -22.686 1.00 94.81 100 THR A C 1
ATOM 804 O O . THR A 1 100 ? -7.862 -8.366 -23.715 1.00 94.81 100 THR A O 1
ATOM 807 N N . THR A 1 101 ? -7.999 -8.419 -21.464 1.00 93.44 101 THR A N 1
ATOM 808 C CA . THR A 1 101 ? -7.120 -7.269 -21.210 1.00 93.44 101 THR A CA 1
ATOM 809 C C . THR A 1 101 ? -5.675 -7.688 -20.932 1.00 93.44 101 THR A C 1
ATOM 811 O O . THR A 1 101 ? -4.744 -7.012 -21.375 1.00 93.44 101 THR A O 1
ATOM 814 N N . TYR A 1 102 ? -5.460 -8.795 -20.210 1.00 90.69 102 TYR A N 1
ATOM 815 C CA . TYR A 1 102 ? -4.133 -9.224 -19.763 1.00 90.69 102 TYR A CA 1
ATOM 816 C C . TYR A 1 102 ? -3.701 -10.552 -20.391 1.00 90.69 102 TYR A C 1
ATOM 818 O O . TYR A 1 102 ? -4.504 -11.438 -20.674 1.00 90.69 102 TYR A O 1
ATOM 826 N N . MET A 1 103 ? -2.387 -10.720 -20.560 1.00 89.81 103 MET A N 1
ATOM 827 C CA . MET A 1 103 ? -1.782 -11.952 -21.065 1.00 89.81 103 MET A CA 1
ATOM 828 C C . MET A 1 103 ? -0.818 -12.533 -20.034 1.00 89.81 103 MET A C 1
ATOM 830 O O . MET A 1 103 ? 0.075 -11.846 -19.537 1.00 89.81 103 MET A O 1
ATOM 834 N N . ARG A 1 104 ? -0.967 -13.830 -19.748 1.00 89.06 104 ARG A N 1
ATOM 835 C CA . ARG A 1 104 ? -0.056 -14.551 -18.858 1.00 89.06 104 ARG A CA 1
ATOM 836 C C . ARG A 1 104 ? 1.324 -14.665 -19.501 1.00 89.06 104 ARG A C 1
ATOM 838 O O . ARG A 1 104 ? 1.459 -15.161 -20.617 1.00 89.06 104 ARG A O 1
ATOM 845 N N . LEU A 1 105 ? 2.352 -14.246 -18.771 1.00 90.88 105 LEU A N 1
ATOM 846 C CA . LEU A 1 105 ? 3.734 -14.385 -19.213 1.00 90.88 105 LEU A CA 1
ATOM 847 C C . LEU A 1 105 ? 4.232 -15.819 -19.001 1.00 90.88 105 LEU A C 1
ATOM 849 O O . LEU A 1 105 ? 3.918 -16.463 -18.000 1.00 90.88 105 LEU A O 1
ATOM 853 N N . THR A 1 106 ? 5.029 -16.309 -19.948 1.00 93.56 106 THR A N 1
ATOM 854 C CA . THR A 1 106 ? 5.662 -17.638 -19.897 1.00 93.56 106 THR A CA 1
ATOM 855 C C . THR A 1 106 ? 6.957 -17.655 -19.085 1.00 93.56 106 THR A C 1
ATOM 857 O O . THR A 1 106 ? 7.477 -18.724 -18.783 1.00 93.56 106 THR A O 1
ATOM 860 N N . PHE A 1 107 ? 7.483 -16.482 -18.732 1.00 91.81 107 PHE A N 1
ATOM 861 C CA . PHE A 1 107 ? 8.697 -16.312 -17.943 1.00 91.81 107 PHE A CA 1
ATOM 862 C C . PHE A 1 107 ? 8.621 -15.022 -17.121 1.00 91.81 107 PHE A C 1
ATOM 864 O O . PHE A 1 107 ? 7.858 -14.115 -17.453 1.00 91.81 107 PHE A O 1
ATOM 871 N N . ASP A 1 108 ? 9.437 -14.937 -16.072 1.00 90.44 108 ASP A N 1
ATOM 872 C CA . ASP A 1 108 ? 9.599 -13.728 -15.264 1.00 90.44 108 ASP A CA 1
ATOM 873 C C . ASP A 1 108 ? 10.433 -12.673 -16.027 1.00 90.44 108 ASP A C 1
ATOM 875 O O . ASP A 1 108 ? 11.627 -12.891 -16.280 1.00 90.44 108 ASP A O 1
ATOM 879 N N . PRO A 1 109 ? 9.846 -11.525 -16.418 1.00 92.44 109 PRO A N 1
ATOM 880 C CA . PRO A 1 109 ? 10.546 -10.517 -17.197 1.00 92.44 109 PRO A CA 1
ATOM 881 C C . PRO A 1 109 ? 11.351 -9.525 -16.341 1.00 92.44 109 PRO A C 1
ATOM 883 O O . PRO A 1 109 ? 12.035 -8.679 -16.924 1.00 92.44 109 PRO A O 1
ATOM 886 N N . VAL A 1 110 ? 11.299 -9.597 -15.002 1.00 90.69 110 VAL A N 1
ATOM 887 C CA . VAL A 1 110 ? 11.893 -8.601 -14.088 1.00 90.69 110 VAL A CA 1
ATOM 888 C C . VAL A 1 110 ? 13.364 -8.364 -14.411 1.00 90.69 110 VAL A C 1
ATOM 890 O O . VAL A 1 110 ? 13.760 -7.232 -14.689 1.00 90.69 110 VAL A O 1
ATOM 893 N N . LYS A 1 111 ? 14.170 -9.431 -14.488 1.00 88.81 111 LYS A N 1
ATOM 894 C CA . LYS A 1 111 ? 15.609 -9.322 -14.790 1.00 88.81 111 LYS A CA 1
ATOM 895 C C . LYS A 1 111 ? 15.864 -8.658 -16.142 1.00 88.81 111 LYS A C 1
ATOM 897 O O . LYS A 1 111 ? 16.738 -7.805 -16.265 1.00 88.81 111 LYS A O 1
ATOM 902 N N . LYS A 1 112 ? 15.068 -9.011 -17.156 1.00 91.06 112 LYS A N 1
ATOM 903 C CA . LYS A 1 112 ? 15.172 -8.428 -18.501 1.00 91.06 112 LYS A CA 1
ATOM 904 C C . LYS A 1 112 ? 14.902 -6.924 -18.466 1.00 91.06 112 LYS A C 1
ATOM 906 O O . LYS A 1 112 ? 15.612 -6.166 -19.126 1.00 91.06 112 LYS A O 1
ATOM 911 N N . PHE A 1 113 ? 13.889 -6.484 -17.722 1.00 91.56 113 PHE A N 1
ATOM 912 C CA . PHE A 1 113 ? 13.579 -5.062 -17.594 1.00 91.56 113 PHE A CA 1
ATOM 913 C C . 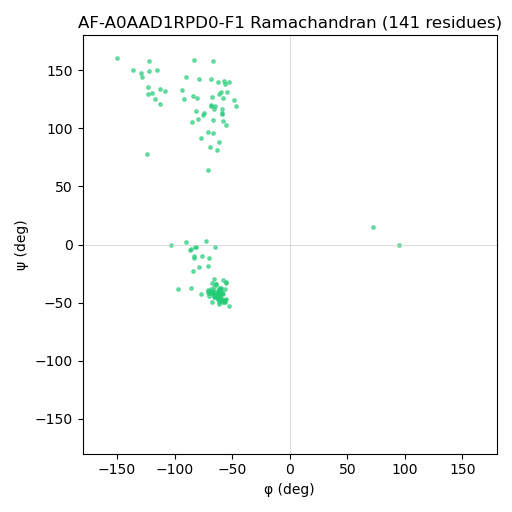PHE A 1 113 ? 14.615 -4.314 -16.759 1.00 91.56 113 PHE A C 1
ATOM 915 O O . PHE A 1 113 ? 15.055 -3.257 -17.198 1.00 91.56 113 PHE A O 1
ATOM 922 N N . GLN A 1 114 ? 15.087 -4.887 -15.651 1.00 90.50 114 GLN A N 1
ATOM 923 C CA . GLN A 1 114 ? 16.169 -4.312 -14.847 1.00 90.50 114 GLN A CA 1
ATOM 924 C C . GLN A 1 114 ? 17.427 -4.062 -15.687 1.00 90.50 114 GLN A C 1
ATOM 926 O O . GLN A 1 114 ? 17.969 -2.959 -15.670 1.00 90.50 114 GLN A O 1
ATOM 931 N N . THR A 1 115 ? 17.852 -5.039 -16.498 1.00 91.25 115 THR A N 1
ATOM 932 C CA . THR A 1 115 ? 18.989 -4.858 -17.413 1.00 91.25 115 THR A CA 1
ATOM 933 C C . THR A 1 115 ? 18.727 -3.754 -18.435 1.00 91.25 115 THR A C 1
ATOM 935 O O . THR A 1 115 ? 19.596 -2.920 -18.674 1.00 91.25 115 THR A O 1
ATOM 938 N N . ARG A 1 116 ? 17.528 -3.705 -19.032 1.00 93.94 116 ARG A N 1
ATOM 939 C CA . ARG A 1 116 ? 17.183 -2.652 -20.003 1.00 93.94 116 ARG A CA 1
ATOM 940 C C . ARG A 1 116 ? 17.198 -1.262 -19.371 1.00 93.94 116 ARG A C 1
ATOM 942 O O . ARG A 1 116 ? 17.735 -0.350 -19.988 1.00 93.94 116 ARG A O 1
ATOM 949 N N . ILE A 1 117 ? 16.636 -1.112 -18.173 1.00 93.00 117 ILE A N 1
ATOM 950 C CA . ILE A 1 117 ? 16.618 0.150 -17.424 1.00 93.00 117 ILE A CA 1
ATOM 951 C C . ILE A 1 117 ? 18.050 0.588 -17.118 1.00 93.00 117 ILE A C 1
ATOM 953 O O . ILE A 1 117 ? 18.422 1.708 -17.458 1.00 93.00 117 ILE A O 1
ATOM 957 N N . LYS A 1 118 ? 18.880 -0.314 -16.577 1.00 91.81 118 LYS A N 1
ATOM 958 C CA . LYS A 1 118 ? 20.288 -0.028 -16.280 1.00 91.81 118 LYS A CA 1
ATOM 959 C C . LYS A 1 118 ? 21.048 0.441 -17.522 1.00 91.81 118 LYS A C 1
ATOM 961 O O . LYS A 1 118 ? 21.671 1.491 -17.480 1.00 91.81 118 LYS A O 1
ATOM 966 N N . ASN A 1 119 ? 20.913 -0.265 -18.645 1.00 94.25 119 ASN A N 1
ATOM 967 C CA . ASN A 1 119 ? 21.583 0.116 -19.890 1.00 94.25 119 ASN A CA 1
ATOM 968 C C . ASN A 1 119 ? 21.162 1.512 -20.380 1.00 94.25 119 ASN A C 1
ATOM 970 O O . ASN A 1 119 ? 21.992 2.256 -20.891 1.00 94.25 119 ASN A O 1
ATOM 974 N N . GLN A 1 120 ? 19.882 1.880 -20.243 1.00 94.75 120 GLN A N 1
ATOM 975 C CA . GLN A 1 120 ? 19.414 3.223 -20.611 1.00 94.75 120 GLN A CA 1
ATOM 976 C C . GLN A 1 120 ? 19.969 4.303 -19.676 1.00 94.75 120 GLN A C 1
ATOM 978 O O . GLN A 1 120 ? 20.339 5.378 -20.140 1.00 94.75 120 GLN A O 1
ATOM 983 N N . ILE A 1 121 ? 20.070 4.012 -18.378 1.00 94.25 121 ILE A N 1
ATOM 984 C CA . ILE A 1 121 ? 20.677 4.916 -17.394 1.00 94.25 121 ILE A CA 1
ATOM 985 C C . ILE A 1 121 ? 22.172 5.104 -17.686 1.00 94.25 121 ILE A C 1
ATOM 987 O O . ILE A 1 121 ? 22.640 6.240 -17.719 1.00 94.25 121 ILE A O 1
ATOM 991 N N . ASP A 1 122 ? 22.896 4.019 -17.973 1.00 93.31 122 ASP A N 1
ATOM 992 C CA . ASP A 1 122 ? 24.323 4.059 -18.312 1.00 93.31 122 ASP A CA 1
ATOM 993 C C . ASP A 1 122 ? 24.564 4.904 -19.578 1.00 93.31 122 ASP A C 1
ATOM 995 O O . ASP A 1 122 ? 25.466 5.742 -19.608 1.00 93.31 122 ASP A O 1
ATOM 999 N N . LEU A 1 123 ? 23.709 4.765 -20.601 1.00 94.88 123 LEU A N 1
ATOM 1000 C CA . LEU A 1 123 ? 23.739 5.631 -21.786 1.00 94.88 123 LEU A CA 1
ATOM 1001 C C . LEU A 1 123 ? 23.467 7.100 -21.438 1.00 94.88 123 LEU A C 1
ATOM 1003 O O . LEU A 1 123 ? 24.156 7.973 -21.957 1.00 94.88 123 LEU A O 1
ATOM 1007 N N . GLY A 1 124 ? 22.503 7.371 -20.554 1.00 93.81 124 GLY A N 1
ATOM 1008 C CA . GLY A 1 124 ? 22.174 8.723 -20.099 1.00 93.81 124 GLY A CA 1
ATOM 1009 C C . GLY A 1 124 ? 23.308 9.406 -19.326 1.00 93.81 124 GLY A C 1
ATOM 1010 O O . GLY A 1 124 ? 23.489 10.618 -19.462 1.00 93.81 124 GLY A O 1
ATOM 1011 N N . ILE A 1 125 ? 24.098 8.640 -18.563 1.00 94.31 125 ILE A N 1
ATOM 1012 C CA . ILE A 1 125 ? 25.330 9.129 -17.923 1.00 94.31 125 ILE A CA 1
ATOM 1013 C C . ILE A 1 125 ? 26.380 9.445 -18.991 1.00 94.31 125 ILE A C 1
ATOM 1015 O O . ILE A 1 125 ? 26.940 10.541 -18.997 1.00 94.31 125 ILE A O 1
ATOM 1019 N N . LEU A 1 126 ? 26.626 8.515 -19.923 1.00 94.12 126 LEU A N 1
ATOM 1020 C CA . LEU A 1 126 ? 27.622 8.689 -20.987 1.00 94.12 126 LEU A CA 1
ATOM 1021 C C . LEU A 1 126 ? 27.324 9.901 -21.879 1.00 94.12 126 LEU A C 1
ATOM 1023 O O . LEU A 1 126 ? 28.244 10.603 -22.292 1.00 94.12 126 LEU A O 1
ATOM 1027 N N . SER A 1 127 ? 26.049 10.169 -22.161 1.00 93.38 127 SER A N 1
ATOM 1028 C CA . SER A 1 127 ? 25.616 11.331 -22.941 1.00 93.38 127 SER A CA 1
ATOM 1029 C C . SER A 1 127 ? 25.527 12.629 -22.126 1.00 93.38 127 SER A C 1
ATOM 1031 O O . SER A 1 127 ? 25.169 13.663 -22.684 1.00 93.38 127 SER A O 1
ATOM 1033 N N . GLY A 1 128 ? 25.804 12.592 -20.818 1.00 91.50 128 GLY A N 1
ATOM 1034 C CA . GLY A 1 128 ? 25.761 13.756 -19.927 1.00 91.50 128 GLY A CA 1
ATOM 1035 C C . GLY A 1 128 ? 24.355 14.269 -19.591 1.00 91.50 128 GLY A C 1
ATOM 1036 O O . GLY A 1 128 ? 24.226 15.385 -19.092 1.00 91.50 128 GLY A O 1
ATOM 1037 N N . PHE A 1 129 ? 23.302 13.486 -19.856 1.00 91.31 1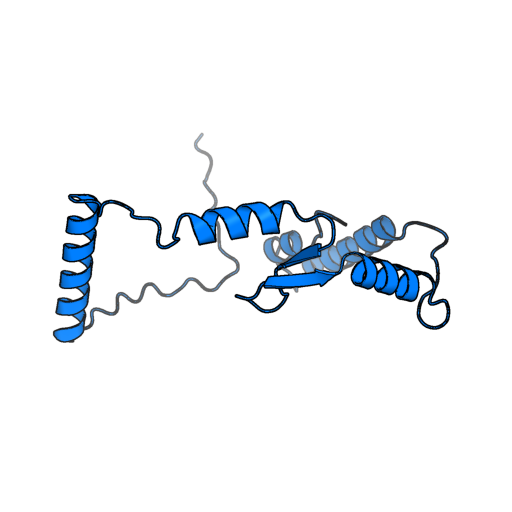29 PHE A N 1
ATOM 1038 C CA . PHE A 1 129 ? 21.919 13.848 -19.510 1.00 91.31 129 PHE A CA 1
ATOM 1039 C C . PHE A 1 129 ? 21.563 13.504 -18.059 1.00 91.31 129 PHE A C 1
ATOM 1041 O O . PHE A 1 129 ? 20.629 14.087 -17.511 1.00 91.31 129 PHE A O 1
ATOM 1048 N N . LEU A 1 130 ? 22.286 12.562 -17.447 1.00 92.44 130 LEU A N 1
ATOM 1049 C CA . LEU A 1 130 ? 22.077 12.120 -16.071 1.00 92.44 130 LEU A CA 1
ATOM 1050 C C . LEU A 1 130 ? 23.355 12.284 -15.253 1.00 92.44 130 LEU A C 1
ATOM 1052 O O . LEU A 1 130 ? 24.438 11.893 -15.684 1.00 92.44 130 LEU A O 1
ATOM 1056 N N . ASP A 1 131 ? 23.213 12.815 -14.042 1.00 91.94 131 ASP A N 1
ATOM 1057 C CA . ASP A 1 131 ? 24.249 12.723 -13.020 1.00 91.94 131 ASP A CA 1
ATOM 1058 C C . ASP A 1 131 ? 24.172 11.377 -12.275 1.00 91.94 131 ASP A C 1
ATOM 1060 O O . ASP A 1 131 ? 23.128 10.721 -12.232 1.00 91.94 131 ASP A O 1
ATOM 1064 N N . GLU A 1 132 ? 25.279 10.982 -11.644 1.00 86.69 132 GLU A N 1
ATOM 1065 C CA . GLU A 1 132 ? 25.403 9.702 -10.931 1.00 86.69 132 GLU A CA 1
ATOM 1066 C C . GLU A 1 132 ? 24.361 9.517 -9.814 1.00 86.69 132 GLU A C 1
ATOM 1068 O O . GLU A 1 132 ? 23.946 8.392 -9.536 1.00 86.69 132 GLU A O 1
ATOM 1073 N N . LYS A 1 133 ? 23.897 10.598 -9.172 1.00 87.62 133 LYS A N 1
ATOM 1074 C CA . LYS A 1 133 ? 22.917 10.499 -8.078 1.00 87.62 133 LYS A CA 1
ATOM 1075 C C . LYS A 1 133 ? 21.521 10.254 -8.612 1.00 87.62 133 LYS A C 1
ATOM 1077 O O . LYS A 1 133 ? 20.803 9.420 -8.066 1.00 87.62 133 LYS A O 1
ATOM 1082 N N . THR A 1 134 ? 21.154 10.960 -9.676 1.00 89.25 134 THR A N 1
ATOM 1083 C CA . THR A 1 134 ? 19.898 10.726 -10.389 1.00 89.25 134 THR A CA 1
ATOM 1084 C C . THR A 1 134 ? 19.879 9.311 -10.964 1.00 89.25 134 THR A C 1
ATOM 1086 O O . THR A 1 134 ? 18.887 8.606 -10.813 1.00 89.25 134 THR A O 1
ATOM 1089 N N . ALA A 1 135 ? 20.995 8.844 -11.527 1.00 88.75 135 ALA A N 1
ATOM 1090 C CA . ALA A 1 135 ? 21.130 7.468 -11.989 1.00 88.75 135 ALA A CA 1
ATOM 1091 C C . ALA A 1 135 ? 20.920 6.441 -10.865 1.00 88.75 135 ALA A C 1
ATOM 1093 O O . ALA A 1 135 ? 20.129 5.517 -11.037 1.00 88.75 135 ALA A O 1
ATOM 1094 N N . GLN A 1 136 ? 21.556 6.626 -9.703 1.00 88.25 136 GLN A N 1
ATOM 1095 C CA . GLN A 1 136 ? 21.386 5.728 -8.556 1.00 88.25 136 GLN A CA 1
ATOM 1096 C C . GLN A 1 136 ? 19.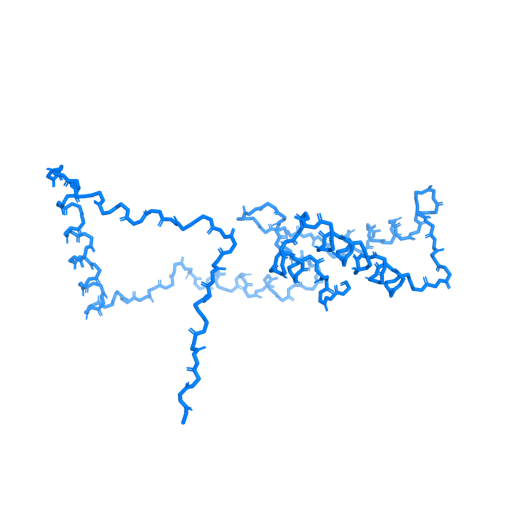935 5.687 -8.055 1.00 88.25 136 GLN A C 1
ATOM 1098 O O . GLN A 1 136 ? 19.452 4.623 -7.687 1.00 88.25 136 GLN A O 1
ATOM 1103 N N . PHE A 1 137 ? 19.229 6.822 -8.068 1.00 88.06 137 PHE A N 1
ATOM 1104 C CA . PHE A 1 137 ? 17.817 6.895 -7.680 1.00 88.06 137 PHE A CA 1
ATOM 1105 C C . PHE A 1 137 ? 16.881 6.162 -8.655 1.00 88.06 137 PHE A C 1
ATOM 1107 O O . PHE A 1 137 ? 15.855 5.627 -8.246 1.00 88.06 137 PHE A O 1
ATOM 1114 N N . LEU A 1 138 ? 17.216 6.147 -9.947 1.00 88.88 138 LEU A N 1
ATOM 1115 C CA . LEU A 1 138 ? 16.384 5.543 -10.991 1.00 88.88 138 LEU A CA 1
ATOM 1116 C C . LEU A 1 138 ? 16.578 4.028 -11.131 1.00 88.88 138 LEU A C 1
ATOM 1118 O O . LEU A 1 138 ? 15.812 3.388 -11.853 1.00 88.88 138 LEU A O 1
ATOM 1122 N N . ILE A 1 139 ? 17.587 3.446 -10.479 1.00 84.38 139 ILE A N 1
ATOM 1123 C CA . ILE A 1 139 ? 17.795 1.998 -10.471 1.00 84.38 139 ILE A CA 1
ATOM 1124 C C . ILE A 1 139 ? 16.854 1.382 -9.421 1.00 84.38 139 ILE A C 1
ATOM 1126 O O . ILE A 1 139 ? 17.023 1.645 -8.232 1.00 84.38 139 ILE A O 1
ATOM 1130 N N . PRO A 1 140 ? 15.875 0.551 -9.822 1.00 74.00 140 PRO A N 1
ATOM 1131 C CA . PRO A 1 140 ? 14.973 -0.087 -8.871 1.00 74.00 140 PRO A CA 1
ATOM 1132 C C . PRO A 1 140 ? 15.728 -1.123 -8.024 1.00 74.00 140 PRO A C 1
ATOM 1134 O O . PRO A 1 140 ? 16.284 -2.083 -8.559 1.00 74.00 140 PRO A O 1
ATOM 1137 N N . GLU A 1 141 ? 15.742 -0.934 -6.701 1.00 72.38 141 GLU A N 1
ATOM 1138 C CA . GLU A 1 141 ? 16.389 -1.853 -5.745 1.00 72.38 141 GLU A CA 1
ATOM 1139 C C . GLU A 1 141 ? 15.539 -3.100 -5.445 1.00 72.38 141 GLU A C 1
ATOM 1141 O O . GLU A 1 141 ? 16.061 -4.121 -4.999 1.00 72.38 141 GLU A O 1
ATOM 1146 N N . THR A 1 142 ? 14.233 -3.041 -5.718 1.00 66.62 142 THR A N 1
ATOM 1147 C CA . THR A 1 142 ? 13.277 -4.139 -5.512 1.00 66.62 142 THR A CA 1
ATOM 1148 C C . THR A 1 142 ? 12.337 -4.278 -6.718 1.00 66.62 142 THR A C 1
ATOM 1150 O O . THR A 1 142 ? 12.138 -3.289 -7.431 1.00 66.62 142 THR A O 1
ATOM 1153 N N . PRO A 1 143 ? 11.852 -5.501 -7.017 1.00 54.41 143 PRO A N 1
ATOM 1154 C CA . PRO A 1 143 ? 10.870 -5.750 -8.074 1.00 54.41 143 PRO A CA 1
ATOM 1155 C C . PRO A 1 143 ? 9.499 -5.131 -7.793 1.00 54.41 143 PRO A C 1
ATOM 1157 O O . PRO A 1 143 ? 9.129 -5.024 -6.603 1.00 54.41 143 PRO A O 1
#

Mean predicted aligned error: 14.42 Å

InterPro domains:
  IPR059466 Domain of unknown function DUF8422 [PF28514] (7-140)

Secondary structure (DSSP, 8-state):
----------SS------------HHHHHHHHHHHHHHHHHHHS------SS-HHHHHHHHHHHT-TTEEEEE-SSTT-EEEEEHHHHHHHHHHHHT-TTT----SS--HHHHHHHHHHHHHHHHHTTSS-HHHHHHHS-S--

Sequence (143 aa):
MKEPTSKLISPFYKKQKKDVRTNNASIRTFIQTVKADTEQMVKNPPTYQSNLTPGEIKALHDLSHDINIVIHSADKGGTTMIQSYQDYRNEILRQLNDHTTYMRLTFDPVKKFQTRIKNQIDLGILSGFLDEKTAQFLIPETP

Radius of gyration: 26.95 Å; Cα contacts (8 Å, |Δi|>4): 52; chains: 1; bounding box: 63×61×55 Å

pLDDT: mean 84.11, std 15.22, range [37.06, 97.69]

Foldseek 3Di:
DDDDPDDDDDPDDPDPPPPPPPPDPVVVVVVVVVVVVVVVCVVPPPDDDPPDDPVRVVVVVVVVPDPQWDWDQDPDPDDIDIDGPVVVVVVVVVVVPPPPPDDDDPDDCVVVVLVVQLVVLVVCVVVVNDDPVRSVVSRDPDD

Nearest PDB structures (foldseek):
  3g73-assembly1_B  TM=4.019E-01  e=5.542E-01  Homo sapiens
  5fmz-assembly2_B  TM=5.208E-01  e=5.418E+00  Influenza B virus (B/Memphis/13/2003)
  3l9f-assembly2_C  TM=2.449E-01  e=1.159E+00  Streptococcus mutans UA159

Solvent-accessible surface area (backbone atoms only — not comparable to full-atom values): 9186 Å² total; per-residue (Å²): 135,84,81,83,82,76,78,87,77,69,94,59,82,78,76,78,84,69,79,75,80,63,85,49,63,68,59,51,50,50,54,52,50,54,50,52,50,50,55,47,41,70,75,51,62,72,81,84,68,73,95,57,53,75,66,53,52,49,50,51,53,54,58,76,66,44,80,62,47,43,80,43,78,39,92,59,85,95,46,73,43,77,41,50,35,66,60,53,52,51,51,51,52,54,59,75,67,33,69,88,87,45,78,89,73,96,63,85,57,62,68,63,49,52,52,52,52,50,54,53,45,54,49,30,40,75,72,68,78,37,54,74,67,59,44,58,72,71,53,76,91,68,136